Protein AF-A0AAE4LJ80-F1 (afdb_monomer)

Sequence (149 aa):
MNCANHPAEAAVAQCTECGKGLCVQCVQNQPKPVCAACHEKLRSQTVGSIVFHLLVYVGLFILGYKLNFMEGNGFPDGRFASGYTLMAVVSGWQFLNSVVGWRLVQGDLTAWAIYYVLKLLISVIVGFFTAPFMILWNLIKLISFMMRR

Structure (mmCIF, N/CA/C/O backbone):
data_AF-A0AAE4LJ80-F1
#
_entry.id   AF-A0AAE4LJ80-F1
#
loop_
_atom_site.group_PDB
_atom_site.id
_atom_site.type_symbol
_atom_site.label_atom_id
_atom_site.label_alt_id
_atom_site.label_comp_id
_atom_site.label_asym_id
_atom_site.label_entity_id
_atom_site.label_seq_id
_atom_site.pdbx_PDB_ins_code
_atom_site.Cartn_x
_atom_site.Cartn_y
_atom_site.Cartn_z
_atom_site.occupancy
_atom_site.B_iso_or_equiv
_atom_site.auth_seq_id
_atom_site.auth_comp_id
_atom_site.auth_asym_id
_atom_site.auth_atom_id
_atom_site.pdbx_PDB_model_num
ATOM 1 N N . MET A 1 1 ? -25.749 6.661 33.799 1.00 61.72 1 MET A N 1
ATOM 2 C CA . MET A 1 1 ? -25.406 6.077 32.483 1.00 61.72 1 MET A CA 1
ATOM 3 C C . MET A 1 1 ? -24.268 5.103 32.722 1.00 61.72 1 MET A C 1
ATOM 5 O O . MET A 1 1 ? -23.259 5.520 33.281 1.00 61.72 1 MET A O 1
ATOM 9 N N . ASN A 1 2 ? -24.451 3.826 32.393 1.00 78.56 2 ASN A N 1
ATOM 10 C CA . ASN A 1 2 ? -23.493 2.777 32.759 1.00 78.56 2 ASN A CA 1
ATOM 11 C C . ASN A 1 2 ? -22.552 2.479 31.589 1.00 78.56 2 ASN A C 1
ATOM 13 O O . ASN A 1 2 ? -22.845 2.827 30.441 1.00 78.56 2 ASN A O 1
ATOM 17 N N . CYS A 1 3 ? -21.408 1.869 31.884 1.00 77.81 3 CYS A N 1
ATOM 18 C CA . CYS A 1 3 ? -20.441 1.484 30.867 1.00 77.81 3 CYS A CA 1
ATOM 19 C C . CYS A 1 3 ? -21.029 0.425 29.920 1.00 77.81 3 CYS A C 1
ATOM 21 O O . CYS A 1 3 ? -21.652 -0.544 30.349 1.00 77.81 3 CYS A O 1
ATOM 23 N N . ALA A 1 4 ? -20.796 0.588 28.615 1.00 73.19 4 ALA A N 1
ATOM 24 C CA . ALA A 1 4 ? -21.272 -0.337 27.587 1.00 73.19 4 ALA A CA 1
ATOM 25 C C . ALA A 1 4 ? -20.631 -1.734 27.665 1.00 73.19 4 ALA A C 1
ATOM 27 O O . ALA A 1 4 ? -21.228 -2.692 27.185 1.00 73.19 4 ALA A O 1
ATOM 28 N N . ASN A 1 5 ? -19.433 -1.844 28.250 1.00 70.38 5 ASN A N 1
ATOM 29 C CA . ASN A 1 5 ? -18.744 -3.119 28.486 1.00 70.38 5 ASN A CA 1
ATOM 30 C C . ASN A 1 5 ? -19.001 -3.681 29.891 1.00 70.38 5 ASN A C 1
ATOM 32 O O . ASN A 1 5 ? -18.975 -4.895 30.080 1.00 70.38 5 ASN A O 1
ATOM 36 N N . HIS A 1 6 ? -19.236 -2.808 30.872 1.00 78.81 6 HIS A N 1
ATOM 37 C CA . HIS A 1 6 ? -19.419 -3.175 32.274 1.00 78.81 6 HIS A CA 1
ATOM 38 C C . HIS A 1 6 ? -20.690 -2.509 32.807 1.00 78.81 6 HIS A C 1
ATOM 40 O O . HIS A 1 6 ? -20.635 -1.385 33.307 1.00 78.81 6 HIS A O 1
ATOM 46 N N . PRO A 1 7 ? -21.853 -3.178 32.720 1.00 74.00 7 PRO A N 1
ATOM 47 C CA . PRO A 1 7 ? -23.131 -2.575 33.099 1.00 74.00 7 PRO A CA 1
ATOM 48 C C . PRO A 1 7 ? -23.225 -2.235 34.595 1.00 74.00 7 PRO A C 1
ATOM 50 O O . PRO A 1 7 ? -24.103 -1.463 34.976 1.00 74.00 7 PRO A O 1
ATOM 53 N N . ALA A 1 8 ? -22.326 -2.781 35.422 1.00 75.38 8 ALA A N 1
ATOM 54 C CA . ALA A 1 8 ? -22.216 -2.507 36.852 1.00 75.38 8 ALA A CA 1
ATOM 55 C C . ALA A 1 8 ? -21.383 -1.253 37.192 1.00 7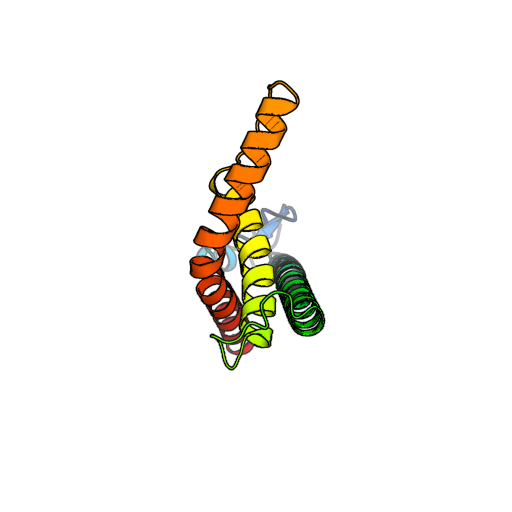5.38 8 ALA A C 1
ATOM 57 O O . ALA A 1 8 ? -21.459 -0.770 38.317 1.00 75.38 8 ALA A O 1
ATOM 58 N N . GLU A 1 9 ? -20.610 -0.704 36.247 1.00 76.75 9 GLU A N 1
ATOM 59 C CA . GLU A 1 9 ? -19.747 0.459 36.489 1.00 76.75 9 GLU A CA 1
ATOM 60 C C . GLU A 1 9 ? -20.309 1.741 35.856 1.00 76.75 9 GLU A C 1
ATOM 62 O O . GLU A 1 9 ? -20.861 1.737 34.748 1.00 76.75 9 GLU A O 1
ATOM 67 N N . ALA A 1 10 ? -20.131 2.868 36.550 1.00 76.94 10 ALA A N 1
ATOM 68 C CA . ALA A 1 10 ? -20.525 4.182 36.054 1.00 76.94 10 ALA A CA 1
ATOM 69 C C . ALA A 1 10 ? -19.624 4.636 34.890 1.00 76.94 10 ALA A C 1
ATOM 71 O O . ALA A 1 10 ? -18.409 4.423 34.890 1.00 76.94 10 ALA A O 1
ATOM 72 N N . ALA A 1 11 ? -20.222 5.272 33.881 1.00 76.25 11 ALA A N 1
ATOM 73 C CA . ALA A 1 11 ? -19.481 5.818 32.750 1.00 76.25 11 ALA A CA 1
ATOM 74 C C . ALA A 1 11 ? -18.756 7.123 33.128 1.00 76.25 11 ALA A C 1
ATOM 76 O O . ALA A 1 11 ? -19.356 8.015 33.722 1.00 76.25 11 ALA A O 1
ATOM 77 N N . VAL A 1 12 ? -17.487 7.238 32.731 1.00 77.75 12 VAL A N 1
ATOM 78 C CA . VAL A 1 12 ? -16.620 8.411 32.960 1.00 77.75 12 VAL A CA 1
ATOM 79 C C . VAL A 1 12 ? -16.198 9.075 31.645 1.00 77.75 12 VAL A C 1
ATOM 81 O O . VAL A 1 12 ? -15.954 10.275 31.613 1.00 77.75 12 VAL A O 1
ATOM 84 N N . ALA A 1 13 ? -16.178 8.327 30.539 1.00 73.69 13 ALA A N 1
ATOM 85 C CA . ALA A 1 13 ? -15.945 8.862 29.198 1.00 73.69 13 ALA A CA 1
ATOM 86 C C . ALA A 1 13 ? -16.979 8.323 28.202 1.00 73.69 13 ALA A C 1
ATOM 88 O O . ALA A 1 13 ? -17.734 7.405 28.515 1.00 73.69 13 ALA A O 1
ATOM 89 N N . GLN A 1 14 ? -17.009 8.874 26.990 1.00 77.62 14 GLN A N 1
ATOM 90 C CA . GLN A 1 14 ? -17.845 8.385 25.893 1.00 77.62 14 GLN A CA 1
ATOM 91 C C . GLN A 1 14 ? -16.981 7.810 24.770 1.00 77.62 14 GLN A C 1
ATOM 93 O O . GLN A 1 14 ? -15.856 8.250 24.534 1.00 77.62 14 GLN A O 1
ATOM 98 N N . CYS A 1 15 ? -17.516 6.818 24.062 1.00 77.50 15 CYS A N 1
ATOM 99 C CA . CYS A 1 15 ? -16.881 6.257 22.885 1.00 77.50 15 CYS A CA 1
ATOM 100 C C . CYS A 1 15 ? -16.862 7.303 21.773 1.00 77.50 15 CYS A C 1
ATOM 102 O O . CYS A 1 15 ? -17.914 7.792 21.371 1.00 77.50 15 CYS A O 1
ATOM 104 N N . THR A 1 16 ? -15.684 7.558 21.215 1.00 74.69 16 THR A N 1
ATOM 105 C CA . THR A 1 16 ? -15.503 8.519 20.112 1.00 74.69 16 THR A CA 1
ATOM 106 C C . THR A 1 16 ? -16.237 8.149 18.816 1.00 74.69 16 THR A C 1
ATOM 108 O O . THR A 1 16 ? -16.471 9.021 17.991 1.00 74.69 16 THR A O 1
ATOM 111 N N . GLU A 1 17 ? -16.636 6.884 18.643 1.00 74.31 17 GLU A N 1
ATOM 112 C CA . GLU A 1 17 ? -17.301 6.394 17.424 1.00 74.31 17 GLU A CA 1
ATOM 113 C C . GLU A 1 17 ? -18.820 6.217 17.589 1.00 74.31 17 GLU A C 1
ATOM 115 O O . GLU A 1 17 ? -19.574 6.420 16.643 1.00 74.31 17 GLU A O 1
ATOM 120 N N . CYS A 1 18 ? -19.293 5.804 18.773 1.00 75.56 18 CYS A N 1
ATOM 121 C CA . CYS A 1 18 ? -20.709 5.472 18.998 1.00 75.56 18 CYS A CA 1
ATOM 122 C C . CYS A 1 18 ? -21.390 6.279 20.111 1.00 75.56 18 CYS A C 1
ATOM 124 O O . CYS A 1 18 ? -22.574 6.070 20.364 1.00 75.56 18 CYS A O 1
ATOM 126 N N . GLY A 1 19 ? -20.654 7.135 20.826 1.00 75.31 19 GLY A N 1
ATOM 127 C CA . GLY A 1 19 ? -21.179 7.961 21.918 1.00 75.31 19 GLY A CA 1
ATOM 128 C C . GLY A 1 19 ? -21.573 7.204 23.194 1.00 75.31 19 GLY A C 1
ATOM 129 O O . GLY A 1 19 ? -21.971 7.827 24.174 1.00 75.31 19 GLY A O 1
ATOM 130 N N . LYS A 1 20 ? -21.463 5.866 23.237 1.00 81.25 20 LYS A N 1
ATOM 131 C CA . LYS A 1 20 ? -21.800 5.080 24.439 1.00 81.25 20 LYS A CA 1
ATOM 132 C C . LYS A 1 20 ? -20.803 5.328 25.573 1.00 81.25 20 LYS A C 1
ATOM 134 O O . LYS A 1 20 ? -19.612 5.479 25.320 1.00 81.25 20 LYS A O 1
ATOM 139 N N . GLY A 1 21 ? -21.279 5.310 26.818 1.00 77.62 21 GLY A N 1
ATOM 140 C CA . GLY A 1 21 ? -20.445 5.497 28.007 1.00 77.62 21 GLY A CA 1
ATOM 141 C C . GLY A 1 21 ? -19.431 4.365 28.230 1.00 77.62 21 GLY A C 1
ATOM 142 O O . GLY A 1 21 ? -19.750 3.194 28.027 1.00 77.62 21 GLY A O 1
ATOM 143 N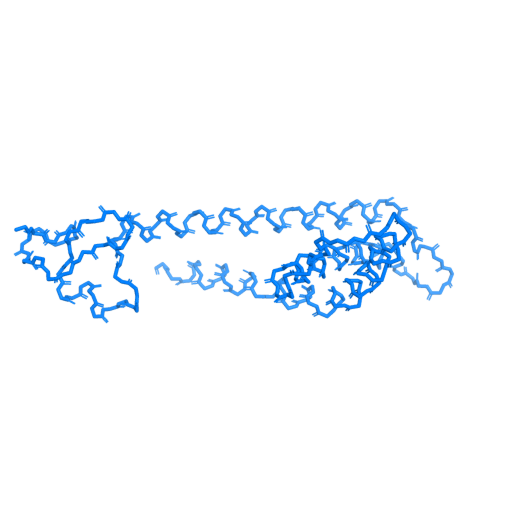 N . LEU A 1 22 ? -18.221 4.710 28.673 1.00 79.12 22 LEU A N 1
ATOM 144 C CA . LEU A 1 22 ? -17.147 3.807 29.095 1.00 79.12 22 LEU A CA 1
ATOM 145 C C . LEU A 1 22 ? -16.705 4.131 30.526 1.00 79.12 22 LEU A C 1
ATOM 147 O O . LEU A 1 22 ? -16.638 5.299 30.910 1.00 79.12 22 LEU A O 1
ATOM 151 N N . CYS A 1 23 ? -16.382 3.101 31.304 1.00 80.75 23 CYS A N 1
ATOM 152 C CA . CYS A 1 23 ? -15.811 3.230 32.644 1.00 80.75 23 CYS A CA 1
ATOM 153 C C . CYS A 1 23 ? -14.310 3.567 32.597 1.00 80.75 23 CYS A C 1
ATOM 155 O O . CYS A 1 23 ? -13.659 3.434 31.557 1.00 80.75 23 CYS A O 1
ATOM 157 N N . VAL A 1 24 ? -13.745 3.954 33.745 1.00 76.38 24 VAL A N 1
ATOM 158 C CA . VAL A 1 24 ? -12.323 4.328 33.893 1.00 76.38 24 VAL A CA 1
ATOM 159 C C . VAL A 1 24 ? -11.381 3.209 33.446 1.00 76.38 24 VAL A C 1
ATOM 161 O O . VAL A 1 24 ? -10.401 3.480 32.754 1.00 76.38 24 VAL A O 1
ATOM 164 N N . GLN A 1 25 ? -11.707 1.950 33.759 1.00 72.38 25 GLN A N 1
ATOM 165 C CA . GLN A 1 25 ? -10.886 0.793 33.386 1.00 72.38 25 GLN A CA 1
ATOM 166 C C . GLN A 1 25 ? -10.778 0.624 31.862 1.00 72.38 25 GLN A C 1
ATOM 168 O O . GLN A 1 25 ? -9.712 0.317 31.331 1.00 72.38 25 GLN A O 1
ATOM 173 N N . CYS A 1 26 ? -11.869 0.885 31.135 1.00 71.81 26 CYS A N 1
ATOM 174 C CA . CYS A 1 26 ? -11.875 0.803 29.675 1.00 71.81 26 CYS A CA 1
ATOM 175 C C . CYS A 1 26 ? -11.132 1.972 29.003 1.00 71.81 26 CYS A C 1
ATOM 177 O O . CYS A 1 26 ? -10.675 1.829 27.872 1.00 71.81 26 CYS A O 1
ATOM 179 N N . VAL A 1 27 ? -11.012 3.119 29.679 1.00 73.50 27 VAL A N 1
ATOM 180 C CA . VAL A 1 27 ? -10.305 4.307 29.170 1.00 73.50 27 VAL A CA 1
ATOM 181 C C . VAL A 1 27 ? -8.804 4.213 29.431 1.00 73.50 27 VAL A C 1
ATOM 183 O O . VAL A 1 27 ? -8.017 4.567 28.563 1.00 73.50 27 VAL A O 1
ATOM 186 N N . GLN A 1 28 ? -8.389 3.706 30.594 1.00 70.88 28 GLN A N 1
ATOM 187 C CA . GLN A 1 28 ? -6.967 3.605 30.940 1.00 70.88 28 GLN A CA 1
ATOM 188 C C . GLN A 1 28 ? -6.218 2.551 30.119 1.00 70.88 28 GLN A C 1
ATOM 190 O O . GLN A 1 28 ? -5.037 2.725 29.828 1.00 70.88 28 GLN A O 1
ATOM 195 N N . ASN A 1 29 ? -6.899 1.482 29.701 1.00 68.94 29 ASN A N 1
ATOM 196 C CA . ASN A 1 29 ? -6.267 0.401 28.946 1.00 68.94 29 ASN A CA 1
ATOM 197 C C . ASN A 1 29 ? -6.061 0.702 27.453 1.00 68.94 29 ASN A C 1
ATOM 199 O O . ASN A 1 29 ? -5.402 -0.093 26.778 1.00 68.94 29 ASN A O 1
ATOM 203 N N . GLN A 1 30 ? -6.608 1.797 26.905 1.00 62.28 30 GLN A N 1
ATOM 204 C CA . GLN A 1 30 ? -6.471 2.116 25.481 1.00 62.28 30 GLN A CA 1
ATOM 205 C C . GLN A 1 30 ? -6.166 3.600 25.223 1.00 62.28 30 GLN A C 1
ATOM 207 O O . GLN A 1 30 ? -6.856 4.466 25.750 1.00 62.28 30 GLN A O 1
ATOM 212 N N . PRO A 1 31 ? -5.212 3.924 24.325 1.00 60.06 31 PRO A N 1
ATOM 213 C CA . PRO A 1 31 ? -4.883 5.311 23.979 1.00 60.06 31 PRO A CA 1
ATOM 214 C C . PRO A 1 31 ? -6.025 6.050 23.257 1.00 60.06 31 PRO A C 1
ATOM 216 O O . PRO A 1 31 ? -6.034 7.277 23.226 1.00 60.06 31 PRO A O 1
ATOM 219 N N . LYS A 1 32 ? -7.002 5.325 22.686 1.00 64.75 32 LYS A N 1
ATOM 220 C CA . LYS A 1 32 ? -8.245 5.882 22.130 1.00 64.75 32 LYS A CA 1
ATOM 221 C C . LYS A 1 32 ? -9.440 5.186 22.802 1.00 64.75 32 LYS A C 1
ATOM 223 O O . LYS A 1 32 ? -9.575 3.975 22.634 1.00 64.75 32 LYS A O 1
ATOM 228 N N . PRO A 1 33 ? -10.319 5.899 23.533 1.00 67.06 33 PRO A N 1
ATOM 229 C CA . PRO A 1 33 ? -11.443 5.280 24.232 1.00 67.06 33 PRO A CA 1
ATOM 230 C C . PRO A 1 33 ? -12.519 4.839 23.228 1.00 67.06 33 PRO A C 1
ATOM 232 O O . PRO A 1 33 ? -13.311 5.642 22.717 1.00 67.06 33 PRO A O 1
ATOM 235 N N . VAL A 1 34 ? -12.534 3.541 22.917 1.00 71.31 34 VAL A N 1
ATOM 236 C CA . VAL A 1 34 ? -13.507 2.900 22.024 1.00 71.31 34 VAL A CA 1
ATOM 237 C C . VAL A 1 34 ? -14.144 1.682 22.686 1.00 71.31 34 VAL A C 1
ATOM 239 O O . VAL A 1 34 ? -13.510 0.964 23.452 1.00 71.31 34 VAL A O 1
ATOM 242 N N . CYS A 1 35 ? -15.427 1.452 22.401 1.00 71.62 35 CYS A N 1
ATOM 243 C CA . CYS A 1 35 ? -16.159 0.300 22.924 1.00 71.62 35 CYS A CA 1
ATOM 244 C C . CYS A 1 35 ? -15.637 -1.014 22.310 1.00 71.62 35 CYS A C 1
ATOM 246 O O . CYS A 1 35 ? -15.179 -0.987 21.170 1.00 71.62 35 CYS A O 1
ATOM 248 N N . ALA A 1 36 ? -15.739 -2.170 22.984 1.00 70.25 36 ALA A N 1
ATOM 249 C CA . ALA A 1 36 ? -15.235 -3.437 22.421 1.00 70.25 36 ALA A CA 1
ATOM 250 C C . ALA A 1 36 ? -15.877 -3.781 21.062 1.00 70.25 36 ALA A C 1
ATOM 252 O O . ALA A 1 36 ? -15.172 -4.125 20.116 1.00 70.25 36 ALA A O 1
ATOM 253 N N . ALA A 1 37 ? -17.188 -3.560 20.920 1.00 68.56 37 ALA A N 1
ATOM 254 C CA . ALA A 1 37 ? -17.898 -3.739 19.650 1.00 68.56 37 ALA A CA 1
ATOM 255 C C . ALA A 1 37 ? -17.419 -2.767 18.548 1.00 68.56 37 ALA A C 1
ATOM 257 O O . ALA A 1 37 ? -17.342 -3.117 17.373 1.00 68.56 37 ALA A O 1
ATOM 258 N N . CYS A 1 38 ? -17.067 -1.537 18.926 1.00 70.50 38 CYS A N 1
ATOM 259 C CA . CYS A 1 38 ? -16.551 -0.504 18.028 1.00 70.50 38 CYS A CA 1
ATOM 260 C C . CYS A 1 38 ? -15.126 -0.841 17.594 1.00 70.50 38 CYS A C 1
ATOM 262 O O . CYS A 1 38 ? -14.773 -0.690 16.429 1.00 70.50 38 CYS A O 1
ATOM 264 N N . HIS A 1 39 ? -14.326 -1.334 18.538 1.00 71.31 39 HIS A N 1
ATOM 265 C CA . HIS A 1 39 ? -12.975 -1.799 18.309 1.00 71.31 39 HIS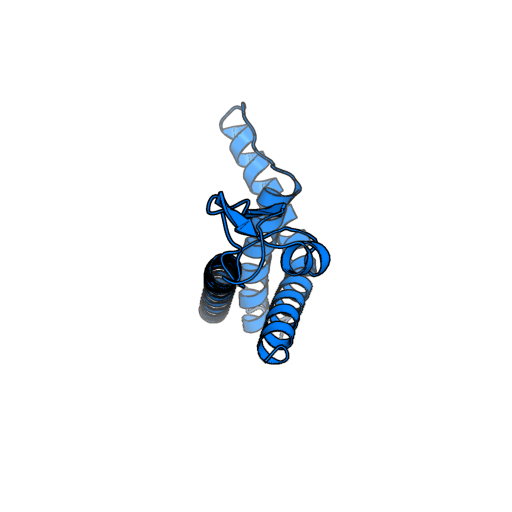 A CA 1
ATOM 266 C C . HIS A 1 39 ? -12.982 -2.978 17.332 1.00 71.31 39 HIS A C 1
ATOM 268 O O . HIS A 1 39 ? -12.250 -2.941 16.355 1.00 71.31 39 HIS A O 1
ATOM 274 N N . GLU A 1 40 ? -13.857 -3.971 17.508 1.00 67.44 40 GLU A N 1
ATOM 275 C CA . GLU A 1 40 ? -13.992 -5.104 16.582 1.00 67.44 40 GLU A CA 1
ATOM 276 C C . GLU A 1 40 ? -14.485 -4.687 15.184 1.00 67.44 40 GLU A C 1
ATOM 278 O O . GLU A 1 40 ? -13.974 -5.164 14.166 1.00 67.44 40 GLU A O 1
ATOM 283 N N . LYS A 1 41 ? -15.407 -3.722 15.106 1.00 68.25 41 LYS A N 1
ATOM 284 C CA . LYS A 1 41 ? -15.878 -3.162 13.832 1.00 68.25 41 LYS A CA 1
ATOM 285 C C . LYS A 1 41 ? -14.782 -2.394 13.086 1.00 68.25 41 LYS A C 1
ATOM 287 O O . LYS A 1 41 ? -14.545 -2.655 11.911 1.00 68.25 41 LYS A O 1
ATOM 292 N N . LEU A 1 42 ? -14.063 -1.501 13.766 1.00 65.56 42 LEU A N 1
ATOM 293 C CA . LEU A 1 42 ? -12.909 -0.798 13.193 1.00 65.56 42 LEU A CA 1
ATOM 294 C C . LEU A 1 42 ? -11.828 -1.791 12.755 1.00 65.56 42 LEU A C 1
ATOM 296 O O . LEU A 1 42 ? -11.233 -1.659 11.685 1.00 65.56 42 LEU A O 1
ATOM 300 N N . ARG A 1 43 ? -11.597 -2.814 13.577 1.00 63.47 43 ARG A N 1
ATOM 301 C CA . ARG A 1 43 ? -10.606 -3.862 13.364 1.00 63.47 43 ARG A CA 1
ATOM 302 C C . ARG A 1 43 ? -10.941 -4.698 12.118 1.00 63.47 43 ARG A C 1
ATOM 304 O O . ARG A 1 43 ? -10.069 -4.875 11.272 1.00 63.47 43 ARG A O 1
ATOM 311 N N . SER A 1 44 ? -12.189 -5.134 11.948 1.00 59.88 44 SER A N 1
ATOM 312 C CA . SER A 1 44 ? -12.646 -5.882 10.763 1.00 59.88 44 SER A CA 1
ATOM 313 C C . SER A 1 44 ? -12.644 -5.040 9.484 1.00 59.88 44 SER A C 1
ATOM 315 O O . SER A 1 44 ? -12.163 -5.507 8.454 1.00 59.88 44 SER A O 1
ATOM 317 N N . GLN A 1 45 ? -13.079 -3.778 9.547 1.00 65.00 45 GLN A N 1
ATOM 318 C CA . GLN A 1 45 ? -13.017 -2.859 8.403 1.00 65.00 45 GLN A CA 1
ATOM 319 C C . GLN A 1 45 ? -11.573 -2.570 7.970 1.00 65.00 45 GLN A C 1
ATOM 321 O O . GLN A 1 45 ? -11.260 -2.596 6.779 1.00 65.00 45 GLN A O 1
ATOM 326 N N . THR A 1 46 ? -10.671 -2.359 8.932 1.00 62.25 46 THR A N 1
ATOM 327 C CA . THR A 1 46 ? -9.245 -2.144 8.651 1.00 62.25 46 THR A CA 1
ATOM 328 C C . THR A 1 46 ? -8.617 -3.383 8.015 1.00 62.25 46 THR A C 1
ATOM 330 O O . THR A 1 46 ? -7.903 -3.266 7.023 1.00 62.25 46 THR A O 1
ATOM 333 N N . VAL A 1 47 ? -8.903 -4.577 8.546 1.00 64.06 47 VAL A N 1
ATOM 334 C CA . VAL A 1 47 ? -8.397 -5.838 7.983 1.00 64.06 47 VAL A CA 1
ATOM 335 C C . VAL A 1 47 ? -8.949 -6.081 6.584 1.00 64.06 47 VAL A C 1
ATOM 337 O O . VAL A 1 47 ? -8.172 -6.420 5.700 1.00 64.06 47 VAL A O 1
ATOM 340 N N . GLY A 1 48 ? -10.242 -5.850 6.350 1.00 63.56 48 GLY A N 1
ATOM 341 C CA . GLY A 1 48 ? -10.846 -6.005 5.025 1.00 63.56 48 GLY A CA 1
ATOM 342 C C . GLY A 1 48 ? -10.179 -5.118 3.973 1.00 63.56 48 GLY A C 1
ATOM 343 O O . GLY A 1 48 ? -9.832 -5.596 2.896 1.00 63.56 48 GLY A O 1
ATOM 344 N N . SER A 1 49 ? -9.911 -3.854 4.310 1.00 68.38 49 SER A N 1
ATOM 345 C CA . SER A 1 49 ? -9.206 -2.925 3.415 1.00 68.38 49 SER A CA 1
ATOM 346 C C . SER A 1 49 ? -7.759 -3.355 3.127 1.00 68.38 49 SER A C 1
ATOM 348 O O . SER A 1 49 ? -7.301 -3.275 1.985 1.00 68.38 49 SER A O 1
ATOM 350 N N . ILE A 1 50 ? -7.051 -3.870 4.141 1.00 66.19 50 ILE A N 1
ATOM 351 C CA . ILE A 1 50 ? -5.682 -4.391 3.996 1.00 66.19 50 ILE A CA 1
ATOM 352 C C . ILE A 1 50 ? -5.660 -5.651 3.122 1.00 66.19 50 ILE A C 1
ATOM 354 O O . ILE A 1 50 ? -4.834 -5.757 2.217 1.00 66.19 50 ILE A O 1
ATOM 358 N N . VAL A 1 51 ? -6.570 -6.597 3.365 1.00 69.06 51 VAL A N 1
ATOM 359 C CA . VAL A 1 51 ? -6.679 -7.843 2.590 1.00 69.06 51 VAL A CA 1
ATOM 360 C C . VAL A 1 51 ? -7.043 -7.541 1.140 1.00 69.06 51 VAL A C 1
ATOM 362 O O . VAL A 1 51 ? -6.441 -8.109 0.235 1.00 69.06 51 VAL A O 1
ATOM 365 N N . PHE A 1 52 ? -7.964 -6.606 0.903 1.00 70.44 52 PHE A N 1
ATOM 366 C CA . PHE A 1 52 ? -8.302 -6.165 -0.447 1.00 70.44 52 PHE A CA 1
ATOM 367 C C . PHE A 1 52 ? -7.088 -5.562 -1.167 1.00 70.44 52 PHE A C 1
ATOM 369 O O . PHE A 1 52 ? -6.804 -5.942 -2.300 1.00 70.44 52 PHE A O 1
ATOM 376 N N . HIS A 1 53 ? -6.316 -4.695 -0.501 1.00 66.75 53 HIS A N 1
ATOM 377 C CA . HIS A 1 53 ? -5.068 -4.163 -1.061 1.00 66.75 53 HIS A CA 1
ATOM 378 C C . HIS A 1 53 ? -4.059 -5.266 -1.400 1.00 66.75 53 HIS A C 1
ATOM 380 O O . HIS A 1 53 ? -3.481 -5.253 -2.484 1.00 66.75 53 HIS A O 1
ATOM 386 N N . LEU A 1 54 ? -3.865 -6.242 -0.508 1.00 68.69 54 LEU A N 1
ATOM 387 C CA . LEU A 1 54 ? -2.991 -7.391 -0.758 1.00 68.69 54 LEU A CA 1
ATOM 388 C C . LEU A 1 54 ? -3.459 -8.219 -1.961 1.00 68.69 54 LEU A C 1
ATOM 390 O O . LEU A 1 54 ? -2.639 -8.577 -2.800 1.00 68.69 54 LEU A O 1
ATOM 394 N N . LEU A 1 55 ? -4.762 -8.481 -2.084 1.00 74.31 55 LEU A N 1
ATOM 395 C CA . LEU A 1 55 ? -5.326 -9.204 -3.227 1.00 74.31 55 LEU A CA 1
ATOM 396 C C . LEU A 1 55 ? -5.123 -8.450 -4.544 1.00 74.31 55 LEU A C 1
ATOM 398 O O . LEU A 1 55 ? -4.755 -9.065 -5.542 1.00 74.31 55 LEU A O 1
ATOM 402 N N . VAL A 1 56 ? -5.304 -7.126 -4.545 1.00 76.50 56 VAL A N 1
ATOM 403 C CA . VAL A 1 56 ? -5.023 -6.280 -5.716 1.00 76.50 56 VAL A CA 1
ATOM 404 C C . VAL A 1 56 ? -3.550 -6.375 -6.105 1.00 76.50 56 VAL A C 1
ATOM 406 O O . VAL A 1 56 ? -3.242 -6.553 -7.282 1.00 76.50 56 VAL A O 1
ATOM 409 N N . TYR A 1 57 ? -2.635 -6.327 -5.135 1.00 71.31 57 TYR A N 1
ATOM 410 C CA . TYR A 1 57 ? -1.213 -6.482 -5.417 1.00 71.31 57 TYR A CA 1
ATOM 411 C C . TYR A 1 57 ? -0.855 -7.864 -5.976 1.00 71.31 57 TYR A C 1
ATOM 413 O O . TYR A 1 57 ? -0.082 -7.949 -6.927 1.00 71.31 57 TYR A O 1
ATOM 421 N N . VAL A 1 58 ? -1.436 -8.939 -5.435 1.00 72.94 58 VAL A N 1
ATOM 422 C CA . VAL A 1 58 ? -1.249 -10.301 -5.963 1.00 72.94 58 VAL A CA 1
ATOM 423 C C . VAL A 1 58 ? -1.800 -10.408 -7.388 1.00 72.94 58 VAL A C 1
ATOM 425 O O . VAL A 1 58 ? -1.138 -10.966 -8.259 1.00 72.94 58 VAL A O 1
ATOM 428 N N . GLY A 1 59 ? -2.971 -9.826 -7.661 1.00 75.50 59 GLY A N 1
ATOM 429 C CA . GLY A 1 59 ? -3.549 -9.777 -9.005 1.00 75.50 59 GLY A CA 1
ATOM 430 C C . GLY A 1 59 ? -2.660 -9.030 -10.002 1.00 75.50 59 GLY A C 1
ATOM 431 O O . GLY A 1 59 ? -2.425 -9.523 -11.103 1.00 75.50 59 GLY A O 1
ATOM 432 N N . LEU A 1 60 ? -2.105 -7.882 -9.604 1.00 73.50 60 LEU A N 1
ATOM 433 C CA . LEU A 1 60 ? -1.154 -7.109 -10.412 1.00 73.50 60 LEU A CA 1
ATOM 434 C C . LEU A 1 60 ? 0.149 -7.867 -10.660 1.00 73.50 60 LEU A C 1
ATOM 436 O O . LEU A 1 60 ? 0.680 -7.819 -11.767 1.00 73.50 60 LEU A O 1
ATOM 440 N N . PHE A 1 61 ? 0.639 -8.597 -9.660 1.00 71.31 61 PHE A N 1
ATOM 441 C CA . PHE A 1 61 ? 1.816 -9.443 -9.803 1.00 71.31 61 PHE A CA 1
ATOM 442 C C . PHE A 1 61 ? 1.575 -10.566 -10.821 1.00 71.31 61 PHE A C 1
ATOM 444 O O . PHE A 1 61 ? 2.391 -10.756 -11.719 1.00 71.31 61 PHE A O 1
ATOM 451 N N . ILE A 1 62 ? 0.430 -11.259 -10.743 1.00 73.44 62 ILE A N 1
ATOM 452 C CA . ILE A 1 62 ? 0.040 -12.303 -11.707 1.00 73.44 62 ILE A CA 1
ATOM 453 C C . ILE A 1 62 ? -0.123 -11.714 -13.113 1.00 73.44 62 ILE A C 1
ATOM 455 O O . ILE A 1 62 ? 0.303 -12.326 -14.093 1.00 73.44 62 ILE A O 1
ATOM 459 N N . LEU A 1 63 ? -0.716 -10.522 -13.220 1.00 76.81 63 LEU A N 1
ATOM 460 C CA . LEU A 1 63 ? -0.887 -9.830 -14.492 1.00 76.81 63 LEU A CA 1
ATOM 461 C C . LEU A 1 63 ? 0.467 -9.444 -15.103 1.00 76.81 63 LEU A C 1
ATOM 463 O O . LEU A 1 63 ? 0.697 -9.725 -16.274 1.00 76.81 63 LEU A O 1
ATOM 467 N N . GLY A 1 64 ? 1.386 -8.880 -14.315 1.00 67.88 64 GLY A N 1
ATOM 468 C CA . GLY A 1 64 ? 2.745 -8.568 -14.768 1.00 67.88 64 GLY A CA 1
ATOM 469 C C . GLY A 1 64 ? 3.509 -9.814 -15.192 1.00 67.88 64 GLY A C 1
ATOM 470 O O . GLY A 1 64 ? 4.039 -9.852 -16.297 1.00 67.88 64 GLY A O 1
ATOM 471 N N . TYR A 1 65 ? 3.435 -10.871 -14.381 1.00 65.88 65 TYR A N 1
ATOM 472 C CA . TYR A 1 65 ? 4.017 -12.178 -14.681 1.00 65.88 65 TYR A CA 1
ATOM 473 C C . TYR A 1 65 ? 3.477 -12.789 -15.987 1.00 65.88 65 TYR A C 1
ATOM 475 O O . TYR A 1 65 ? 4.206 -13.462 -16.706 1.00 65.88 65 TYR A O 1
ATOM 483 N N . LYS A 1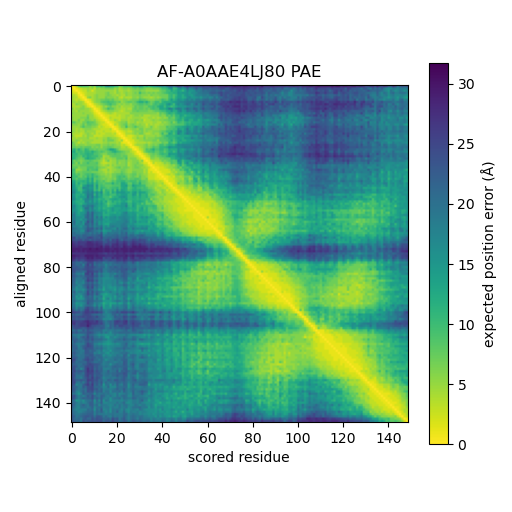 66 ? 2.198 -12.566 -16.316 1.00 70.50 66 LYS A N 1
ATOM 484 C CA . LYS A 1 66 ? 1.582 -13.005 -17.581 1.00 70.50 66 LYS A CA 1
ATOM 485 C C . LYS A 1 66 ? 2.000 -12.151 -18.776 1.00 70.50 66 LYS A C 1
ATOM 487 O O . LYS A 1 66 ? 2.083 -12.679 -19.880 1.00 70.50 66 LYS A O 1
ATOM 492 N N . LEU A 1 67 ? 2.196 -10.851 -18.569 1.00 70.88 67 LEU A N 1
ATOM 493 C CA . LEU A 1 67 ? 2.493 -9.896 -19.634 1.00 70.88 67 LEU A CA 1
ATOM 494 C C . LEU A 1 67 ? 3.953 -9.954 -20.108 1.00 70.88 67 LEU A C 1
ATOM 496 O O . LEU A 1 67 ? 4.216 -9.556 -21.237 1.00 70.88 67 LEU A O 1
ATOM 500 N N . ASN A 1 68 ? 4.890 -10.445 -19.285 1.00 66.31 68 ASN A N 1
ATOM 501 C CA . ASN A 1 68 ? 6.293 -10.686 -19.661 1.00 66.31 68 ASN A CA 1
ATOM 502 C C . ASN A 1 68 ? 7.017 -9.510 -20.346 1.00 66.31 68 ASN A C 1
ATOM 504 O O . ASN A 1 68 ? 7.957 -9.700 -21.112 1.00 66.31 68 ASN A O 1
ATOM 508 N N . PHE A 1 69 ? 6.648 -8.269 -20.018 1.00 63.16 69 PHE A N 1
ATOM 509 C CA . PHE A 1 69 ? 7.229 -7.066 -20.633 1.00 63.16 69 PHE A CA 1
ATOM 510 C C . PHE A 1 69 ? 8.746 -6.902 -20.427 1.00 63.16 69 PHE A C 1
ATOM 512 O O . PHE A 1 69 ? 9.370 -6.112 -21.129 1.00 63.16 69 PHE A O 1
ATOM 519 N N . MET A 1 70 ? 9.333 -7.615 -19.461 1.00 57.66 70 MET A N 1
ATOM 520 C CA . MET A 1 70 ? 10.748 -7.522 -19.079 1.00 57.66 70 MET A CA 1
ATOM 521 C C . MET A 1 70 ? 11.540 -8.810 -19.368 1.00 57.66 70 MET A C 1
ATOM 523 O O . MET A 1 70 ? 12.636 -8.997 -18.841 1.00 57.66 70 MET A O 1
ATOM 527 N N . GLU A 1 71 ? 10.997 -9.709 -20.195 1.00 55.38 71 GLU A N 1
ATOM 528 C CA . GLU A 1 71 ? 11.704 -10.897 -20.681 1.00 55.38 71 GLU A CA 1
ATOM 529 C C . GLU A 1 71 ? 12.731 -10.460 -21.744 1.00 55.38 71 GLU A C 1
ATOM 531 O O . GLU A 1 71 ? 12.415 -10.253 -22.912 1.00 55.38 71 GLU A O 1
ATOM 536 N N . GLY A 1 72 ? 13.969 -10.231 -21.307 1.00 54.25 72 GLY A N 1
ATOM 537 C CA . GLY A 1 72 ? 15.098 -9.857 -22.155 1.00 54.25 72 GLY A CA 1
ATOM 538 C C . GLY A 1 72 ? 16.357 -10.608 -21.735 1.00 54.25 72 GLY A C 1
ATOM 539 O O . GLY A 1 72 ? 16.511 -10.953 -20.564 1.00 54.25 72 GLY A O 1
ATOM 540 N N . ASN A 1 73 ? 17.264 -10.829 -22.691 1.00 54.59 73 ASN A N 1
ATOM 541 C CA . ASN A 1 73 ? 18.438 -11.722 -22.637 1.00 54.59 73 ASN A CA 1
ATOM 542 C C . ASN A 1 73 ? 19.452 -11.490 -21.483 1.00 54.59 73 ASN A C 1
ATOM 544 O O . ASN A 1 73 ? 20.495 -12.134 -21.464 1.00 54.59 73 ASN A O 1
ATOM 548 N N . GLY A 1 74 ? 19.186 -10.575 -20.544 1.00 55.53 74 GLY A N 1
ATOM 549 C CA . GLY A 1 74 ? 20.033 -10.263 -19.388 1.00 55.53 74 GLY A CA 1
ATOM 550 C C . GLY A 1 74 ? 19.463 -10.658 -18.017 1.00 55.53 74 GLY A C 1
ATOM 551 O O . GLY A 1 74 ? 20.213 -10.624 -17.046 1.00 55.53 74 GLY A O 1
ATOM 552 N N . PHE A 1 75 ? 18.184 -11.047 -17.907 1.00 50.81 75 PHE A N 1
ATOM 553 C CA . PHE A 1 75 ? 17.573 -11.463 -16.635 1.00 50.81 75 PHE A CA 1
ATOM 554 C C . PHE A 1 75 ? 16.942 -12.858 -16.760 1.00 50.81 75 PHE A C 1
ATOM 556 O O . PHE A 1 75 ? 15.903 -12.983 -17.411 1.00 50.81 75 PHE A O 1
ATOM 563 N N . PRO A 1 76 ? 17.503 -13.903 -16.117 1.00 56.59 76 PRO A N 1
ATOM 564 C CA . PRO A 1 76 ? 16.931 -15.255 -16.154 1.00 56.59 76 PRO A CA 1
ATOM 565 C C . PRO A 1 76 ? 15.515 -15.332 -15.545 1.00 56.59 76 PRO A C 1
ATOM 567 O O . PRO A 1 76 ? 14.766 -16.246 -15.870 1.00 56.59 76 PRO A O 1
ATOM 570 N N . ASP A 1 77 ? 15.114 -14.320 -14.762 1.00 62.72 77 ASP A N 1
ATOM 571 C CA . ASP A 1 77 ? 13.806 -14.194 -14.103 1.00 62.72 77 ASP A CA 1
ATOM 572 C C . ASP A 1 77 ? 13.013 -12.941 -14.548 1.00 62.72 77 ASP A C 1
ATOM 574 O O . ASP A 1 77 ? 12.326 -12.298 -13.748 1.00 62.72 77 ASP A O 1
ATOM 578 N N . GLY A 1 78 ? 13.077 -12.561 -15.832 1.00 60.59 78 GLY A N 1
ATOM 579 C CA . GLY A 1 78 ? 12.378 -11.374 -16.372 1.00 60.59 78 GLY A CA 1
ATOM 580 C C . GLY A 1 78 ? 10.862 -11.337 -16.099 1.00 60.59 78 GLY A C 1
ATOM 581 O O . GLY A 1 78 ? 10.264 -10.267 -15.949 1.00 60.59 78 GLY A O 1
ATOM 582 N N . ARG A 1 79 ? 10.245 -12.512 -15.918 1.00 65.69 79 ARG A N 1
ATOM 583 C CA . ARG A 1 79 ? 8.834 -12.663 -15.527 1.00 65.69 79 ARG A CA 1
ATOM 584 C C . ARG A 1 79 ? 8.561 -12.153 -14.110 1.00 65.69 79 ARG A C 1
ATOM 586 O O . ARG A 1 79 ? 7.612 -11.404 -13.886 1.00 65.69 79 ARG A O 1
ATOM 593 N N . PHE A 1 80 ? 9.423 -12.505 -13.156 1.00 64.12 80 PHE A N 1
ATOM 594 C CA . PHE A 1 80 ? 9.320 -12.050 -11.768 1.00 64.12 80 PHE A CA 1
ATOM 595 C C . PHE A 1 80 ? 9.592 -10.550 -11.650 1.00 64.12 80 PHE A C 1
ATOM 597 O O . PHE A 1 80 ? 8.873 -9.855 -10.930 1.00 64.12 80 PHE A O 1
ATOM 604 N N . ALA A 1 81 ? 10.568 -10.041 -12.409 1.00 67.69 81 ALA A N 1
ATOM 605 C CA . ALA A 1 81 ? 10.863 -8.613 -12.473 1.00 67.69 81 ALA A CA 1
ATOM 606 C C . ALA A 1 81 ? 9.645 -7.812 -12.960 1.00 67.69 81 ALA A C 1
ATOM 608 O O . ALA A 1 81 ? 9.242 -6.852 -12.309 1.00 67.69 81 ALA A O 1
ATOM 609 N N . SER A 1 82 ? 8.988 -8.263 -14.034 1.00 68.38 82 SER A N 1
ATOM 610 C CA . SER A 1 82 ? 7.803 -7.587 -14.579 1.00 68.38 82 SER A CA 1
ATOM 611 C C . SER A 1 82 ? 6.620 -7.531 -13.596 1.00 68.38 82 SER A C 1
ATOM 613 O O . SER A 1 82 ? 5.982 -6.485 -13.453 1.00 68.38 82 SER A O 1
ATOM 615 N N . GLY A 1 83 ? 6.367 -8.616 -12.853 1.00 70.75 83 GLY A N 1
ATOM 616 C CA . GLY A 1 83 ? 5.366 -8.645 -11.782 1.00 70.75 83 GLY A CA 1
ATOM 617 C C . GLY A 1 83 ? 5.704 -7.689 -10.635 1.00 70.75 83 GLY A C 1
ATOM 618 O O . GLY A 1 83 ? 4.839 -6.942 -10.172 1.00 70.75 83 GLY A O 1
ATOM 619 N N . TYR A 1 84 ? 6.968 -7.666 -10.206 1.00 70.25 84 TYR A N 1
ATOM 620 C CA . TYR A 1 84 ? 7.434 -6.800 -9.122 1.00 70.25 84 TYR A CA 1
ATOM 621 C C . TYR A 1 84 ? 7.383 -5.313 -9.495 1.00 70.25 84 TYR A C 1
ATOM 623 O O . TYR A 1 84 ? 6.964 -4.490 -8.683 1.00 70.25 84 TYR A O 1
ATOM 631 N N . THR A 1 85 ? 7.729 -4.952 -10.734 1.00 71.00 85 THR A N 1
ATOM 632 C CA . THR A 1 85 ? 7.676 -3.563 -11.212 1.00 71.00 85 THR A CA 1
ATOM 633 C C . THR A 1 85 ? 6.251 -3.011 -11.225 1.00 71.00 85 THR A C 1
ATOM 635 O O . THR A 1 85 ? 6.044 -1.878 -10.798 1.00 71.00 85 THR A O 1
ATOM 638 N N . LEU A 1 86 ? 5.248 -3.793 -11.645 1.00 72.88 86 LEU A N 1
ATOM 639 C CA . LEU A 1 86 ? 3.849 -3.345 -11.588 1.00 72.88 86 LEU A CA 1
ATOM 640 C C . LEU A 1 86 ? 3.367 -3.147 -10.149 1.00 72.88 86 LEU A C 1
ATOM 642 O O . LEU A 1 86 ? 2.693 -2.161 -9.846 1.00 72.88 86 LEU A O 1
ATOM 646 N N . MET A 1 87 ? 3.745 -4.061 -9.255 1.00 73.88 87 MET A N 1
ATOM 647 C CA . MET A 1 87 ? 3.431 -3.956 -7.832 1.00 73.88 87 MET A CA 1
ATOM 648 C C . MET A 1 87 ? 4.087 -2.706 -7.214 1.00 73.88 87 MET A C 1
ATOM 650 O O . MET A 1 87 ? 3.429 -1.977 -6.471 1.00 73.88 87 MET A O 1
ATOM 654 N N . ALA A 1 88 ? 5.337 -2.414 -7.592 1.00 74.81 88 ALA A N 1
ATOM 655 C CA . ALA A 1 88 ? 6.083 -1.223 -7.194 1.00 74.81 88 ALA A CA 1
ATOM 656 C C . ALA A 1 88 ? 5.440 0.078 -7.707 1.00 74.81 88 ALA A C 1
ATOM 658 O O . ALA A 1 88 ? 5.228 1.002 -6.931 1.00 74.81 88 ALA A O 1
ATOM 659 N N . VAL A 1 89 ? 5.060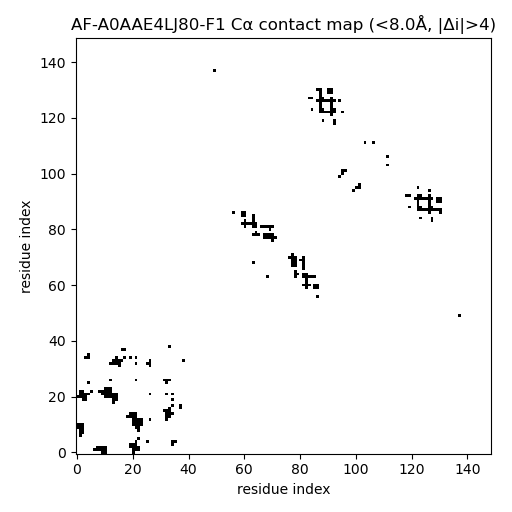 0.165 -8.985 1.00 78.50 89 VAL A N 1
ATOM 660 C CA . VAL A 1 89 ? 4.395 1.365 -9.535 1.00 78.50 89 VAL A CA 1
ATOM 661 C C . VAL A 1 89 ? 3.152 1.721 -8.722 1.00 78.50 89 VAL A C 1
ATOM 663 O O . VAL A 1 89 ? 2.967 2.871 -8.321 1.00 78.50 89 VAL A O 1
ATOM 666 N N . VAL A 1 90 ? 2.305 0.728 -8.440 1.00 76.19 90 VAL A N 1
ATOM 667 C CA . VAL A 1 90 ? 1.052 0.956 -7.714 1.00 76.19 90 VAL A CA 1
ATOM 668 C C . VAL A 1 90 ? 1.312 1.316 -6.251 1.00 76.19 90 VAL A C 1
ATOM 670 O O . VAL A 1 90 ? 0.689 2.256 -5.750 1.00 76.19 90 VAL A O 1
ATOM 673 N N . SER A 1 91 ? 2.256 0.649 -5.579 1.00 74.88 91 SER A N 1
ATOM 674 C CA . SER A 1 91 ? 2.596 0.964 -4.185 1.00 74.88 91 SER A CA 1
ATOM 675 C C . SER A 1 91 ? 3.209 2.355 -4.039 1.00 74.88 91 SER A C 1
ATOM 677 O O . SER A 1 91 ? 2.789 3.133 -3.179 1.00 74.88 91 SER A O 1
ATOM 679 N N . GLY A 1 92 ? 4.132 2.720 -4.928 1.00 75.56 92 GLY A N 1
ATOM 680 C CA . GLY A 1 92 ? 4.731 4.045 -4.955 1.00 75.56 92 GLY A CA 1
ATOM 681 C C . GLY A 1 92 ? 3.712 5.128 -5.286 1.00 75.56 92 GLY A C 1
ATOM 682 O O . GLY A 1 92 ? 3.751 6.204 -4.693 1.00 75.56 92 GLY A O 1
ATOM 683 N N . TRP A 1 93 ? 2.744 4.850 -6.163 1.00 74.50 93 TRP A N 1
ATOM 684 C CA . TRP A 1 93 ? 1.688 5.807 -6.483 1.00 74.50 93 TRP A CA 1
ATOM 685 C C . TRP A 1 93 ? 0.769 6.059 -5.288 1.00 74.50 93 TRP A C 1
ATOM 687 O O . TRP A 1 93 ? 0.485 7.213 -4.961 1.00 74.50 93 TRP A O 1
ATOM 697 N N . GLN A 1 94 ? 0.335 4.997 -4.603 1.00 71.06 94 GLN A N 1
ATOM 698 C CA . GLN A 1 94 ? -0.464 5.104 -3.382 1.00 71.06 94 GLN A CA 1
ATOM 699 C C . GLN A 1 94 ? 0.286 5.860 -2.282 1.00 71.06 94 GLN A C 1
ATOM 701 O O . GLN A 1 94 ? -0.285 6.752 -1.651 1.00 71.06 94 GLN A O 1
ATOM 706 N N . PHE A 1 95 ? 1.572 5.559 -2.096 1.00 72.12 95 PHE A N 1
ATOM 707 C CA . PHE A 1 95 ? 2.418 6.230 -1.116 1.00 72.12 95 PHE A CA 1
ATOM 708 C C . PHE A 1 95 ? 2.582 7.722 -1.425 1.00 72.12 95 PHE A C 1
ATOM 710 O O . PHE A 1 95 ? 2.347 8.559 -0.556 1.00 72.12 95 PHE A O 1
ATOM 717 N N . LEU A 1 96 ? 2.896 8.082 -2.674 1.00 73.81 96 LEU A N 1
ATOM 718 C CA . LEU A 1 96 ? 3.014 9.481 -3.093 1.00 73.81 96 LEU A CA 1
ATOM 719 C C . LEU A 1 96 ? 1.702 10.248 -2.904 1.00 73.81 96 LEU A C 1
ATOM 721 O O . LEU A 1 96 ? 1.714 11.406 -2.490 1.00 73.81 96 LEU A O 1
ATOM 725 N N . ASN A 1 97 ? 0.559 9.614 -3.171 1.00 73.69 97 ASN A N 1
ATOM 726 C CA . ASN A 1 97 ? -0.735 10.260 -2.976 1.00 73.69 97 ASN A CA 1
ATOM 727 C C . ASN A 1 97 ? -1.094 10.419 -1.490 1.00 73.69 97 ASN A C 1
ATOM 729 O O . ASN A 1 97 ? -1.693 11.425 -1.123 1.00 73.69 97 ASN A O 1
ATOM 733 N N . SER A 1 98 ? -0.731 9.447 -0.648 1.00 69.19 98 SER A N 1
ATOM 734 C CA . SER A 1 98 ? -1.062 9.448 0.781 1.00 69.19 98 SER A CA 1
ATOM 735 C C . SER A 1 98 ? -0.123 10.308 1.628 1.00 69.19 98 SER A C 1
ATOM 737 O O . SER A 1 98 ? -0.576 10.878 2.614 1.00 69.19 98 SER A O 1
ATOM 739 N N . VAL A 1 99 ? 1.170 10.366 1.293 1.00 68.00 99 VAL A N 1
ATOM 740 C CA . VAL A 1 99 ? 2.190 11.067 2.092 1.00 68.00 99 VAL A CA 1
ATOM 741 C C . VAL A 1 99 ? 2.407 12.485 1.591 1.00 68.00 99 VAL A C 1
ATOM 743 O O . VAL A 1 99 ? 2.438 13.420 2.383 1.00 68.00 99 VAL A O 1
ATOM 746 N N . VAL A 1 100 ? 2.543 12.657 0.275 1.00 64.44 100 VAL A N 1
ATOM 747 C CA . VAL A 1 100 ? 2.883 13.959 -0.318 1.00 64.44 100 VAL A CA 1
ATOM 748 C C . VAL A 1 100 ? 1.621 14.773 -0.628 1.00 64.44 100 VAL A C 1
ATOM 750 O O . VAL A 1 100 ? 1.702 15.982 -0.814 1.00 64.44 100 VAL A O 1
ATOM 753 N N . GLY A 1 101 ? 0.438 14.143 -0.687 1.00 63.72 101 GLY A N 1
ATOM 754 C CA . GLY A 1 101 ? -0.815 14.839 -1.011 1.00 63.72 101 GLY A CA 1
ATOM 755 C C . GLY A 1 101 ? -0.768 15.525 -2.381 1.00 63.72 101 GLY A C 1
ATOM 756 O O . GLY A 1 101 ? -1.429 16.538 -2.600 1.00 63.72 101 GLY A O 1
ATOM 757 N N . TRP A 1 102 ? 0.057 15.002 -3.294 1.00 60.53 102 TRP A N 1
ATOM 758 C CA . TRP A 1 102 ? 0.479 15.698 -4.504 1.00 60.53 102 TRP A CA 1
ATOM 759 C C . TRP A 1 102 ? -0.688 15.797 -5.498 1.00 60.53 102 TRP A C 1
ATOM 761 O O . TRP A 1 102 ? -0.980 14.858 -6.251 1.00 60.53 102 TRP A O 1
ATOM 771 N N . ARG A 1 103 ? -1.379 16.939 -5.451 1.00 61.75 103 ARG A N 1
ATOM 772 C CA . ARG A 1 103 ? -2.449 17.347 -6.361 1.00 61.75 103 ARG A CA 1
ATOM 773 C C . ARG A 1 103 ? -2.045 18.668 -6.997 1.00 61.75 103 ARG A C 1
ATOM 775 O O . ARG A 1 103 ? -1.979 19.684 -6.312 1.00 61.75 103 ARG A O 1
ATOM 782 N N . LEU A 1 104 ? -1.781 18.655 -8.300 1.00 61.50 104 LEU A N 1
ATOM 783 C CA . LEU A 1 104 ? -1.800 19.896 -9.064 1.00 61.50 104 LEU A CA 1
ATOM 784 C C . LEU A 1 104 ? -3.242 20.401 -9.084 1.00 61.50 104 LEU A C 1
ATOM 786 O O . LEU A 1 104 ? -4.145 19.685 -9.505 1.00 61.50 104 LEU A O 1
ATOM 790 N N . VAL A 1 105 ? -3.460 21.603 -8.560 1.00 64.56 105 VAL A N 1
ATOM 791 C CA . VAL A 1 105 ? -4.788 22.234 -8.516 1.00 64.56 105 VAL A CA 1
ATOM 792 C C . VAL A 1 105 ? -5.014 23.100 -9.763 1.00 64.56 105 VAL A C 1
ATOM 794 O O . VAL A 1 105 ? -6.155 23.284 -10.173 1.00 64.56 105 VAL A O 1
ATOM 797 N N . GLN A 1 106 ? -3.941 23.570 -10.412 1.00 57.56 106 GLN A N 1
ATOM 798 C CA . GLN A 1 106 ? -3.974 24.383 -11.633 1.00 57.56 106 GLN A CA 1
ATOM 799 C C . GLN A 1 106 ? -2.767 24.070 -12.535 1.00 57.56 106 GLN A C 1
ATOM 801 O O . GLN A 1 106 ? -1.660 23.866 -12.037 1.00 57.56 106 GLN A O 1
ATOM 806 N N . GLY A 1 107 ? -2.987 24.034 -13.853 1.00 69.75 107 GLY A N 1
ATOM 807 C CA . GLY A 1 107 ? -1.945 23.844 -14.869 1.00 69.75 107 GLY A CA 1
ATOM 808 C C . GLY A 1 107 ? -2.518 23.558 -16.262 1.00 69.75 107 GLY A C 1
ATOM 809 O O . GLY A 1 107 ? -3.631 23.043 -16.374 1.00 69.75 107 GLY A O 1
ATOM 810 N N . ASP A 1 108 ? -1.751 23.874 -17.309 1.00 81.94 108 ASP A N 1
ATOM 811 C CA . ASP A 1 108 ? -2.059 23.528 -18.707 1.00 81.94 108 ASP A CA 1
ATOM 812 C C . ASP A 1 108 ? -1.951 22.017 -18.966 1.00 81.94 108 ASP A C 1
ATOM 814 O O . ASP A 1 108 ? -1.225 21.312 -18.262 1.00 81.94 108 ASP A O 1
ATOM 818 N N . LEU A 1 109 ? -2.609 21.507 -20.018 1.00 81.50 109 LEU A N 1
ATOM 819 C CA . LEU A 1 109 ? -2.613 20.076 -20.381 1.00 81.50 109 LEU A CA 1
ATOM 820 C C . LEU A 1 109 ? -1.193 19.475 -20.446 1.00 81.50 109 LEU A C 1
ATOM 822 O O . LEU A 1 109 ? -0.955 18.372 -19.955 1.00 81.50 109 LEU A O 1
ATOM 826 N N . THR A 1 110 ? -0.233 20.224 -20.993 1.00 83.06 110 THR A N 1
ATOM 827 C CA . THR A 1 110 ? 1.178 19.819 -21.079 1.00 83.06 110 THR A CA 1
ATOM 828 C C . THR A 1 110 ? 1.839 19.733 -19.702 1.00 83.06 110 THR A C 1
ATOM 830 O O . THR A 1 110 ? 2.593 18.797 -19.437 1.00 83.06 110 THR A O 1
ATOM 833 N N . ALA A 1 111 ? 1.528 20.662 -18.793 1.00 80.88 111 ALA A N 1
ATOM 834 C CA . ALA A 1 111 ? 2.034 20.637 -17.423 1.00 80.88 111 ALA A CA 1
ATOM 835 C C . ALA A 1 111 ? 1.467 19.440 -16.644 1.00 80.88 111 ALA A C 1
ATOM 837 O O . ALA A 1 111 ? 2.211 18.770 -15.929 1.00 80.88 111 ALA A O 1
ATOM 838 N N . TRP A 1 112 ? 0.187 19.109 -16.847 1.00 81.88 112 TRP A N 1
ATOM 839 C CA . TRP A 1 112 ? -0.419 17.889 -16.306 1.00 81.88 112 TRP A CA 1
ATOM 840 C C . TRP A 1 112 ? 0.250 16.623 -16.847 1.00 81.88 112 TRP A C 1
ATOM 842 O O . TRP A 1 112 ? 0.555 15.720 -16.069 1.00 81.88 112 TRP A O 1
ATOM 852 N N . ALA A 1 113 ? 0.527 16.559 -18.153 1.00 81.81 113 ALA A N 1
ATOM 853 C CA . ALA A 1 113 ? 1.188 15.410 -18.769 1.00 81.81 113 ALA A CA 1
ATOM 854 C C . ALA A 1 113 ? 2.603 15.192 -18.206 1.00 81.81 113 ALA A C 1
ATOM 856 O O . ALA A 1 113 ? 2.920 14.093 -17.747 1.00 81.81 113 ALA A O 1
ATOM 857 N N . ILE A 1 114 ? 3.430 16.244 -18.165 1.00 84.81 114 ILE A N 1
ATOM 858 C CA . ILE A 1 114 ? 4.787 16.184 -17.599 1.00 84.81 114 ILE A CA 1
ATOM 859 C C . ILE A 1 114 ? 4.729 15.782 -16.125 1.00 84.81 114 ILE A C 1
ATOM 861 O O . ILE A 1 114 ? 5.472 14.902 -15.690 1.00 84.81 114 ILE A O 1
ATOM 865 N N . TYR A 1 115 ? 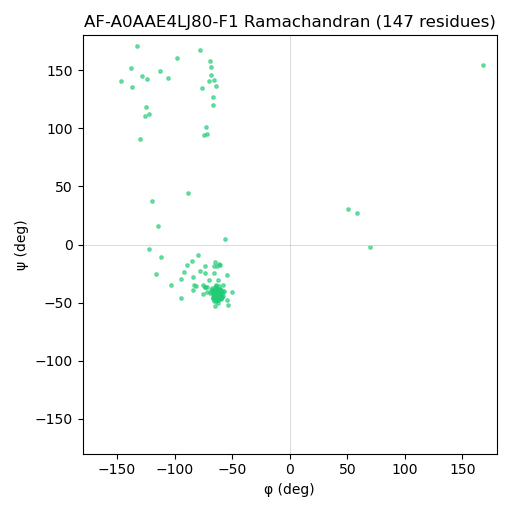3.813 16.378 -15.362 1.00 82.88 115 TYR A N 1
ATOM 866 C CA . TYR A 1 115 ? 3.634 16.062 -13.952 1.00 82.88 115 TYR A CA 1
ATOM 867 C C . TYR A 1 115 ? 3.277 14.594 -13.721 1.00 82.88 115 TYR A C 1
ATOM 869 O O . TYR A 1 115 ? 3.876 13.952 -12.860 1.00 82.88 115 TYR A O 1
ATOM 877 N N . TYR A 1 116 ? 2.338 14.039 -14.488 1.00 80.81 116 TYR A N 1
ATOM 878 C CA . TYR A 1 116 ? 1.952 12.640 -14.340 1.00 80.81 116 TYR A CA 1
ATOM 879 C C . TYR A 1 116 ? 3.076 11.679 -14.720 1.00 80.81 116 TYR A C 1
ATOM 881 O O . TYR A 1 116 ? 3.283 10.703 -14.003 1.00 80.81 116 TYR A O 1
ATOM 889 N N . VAL A 1 117 ? 3.834 11.966 -15.782 1.00 82.94 117 VAL A N 1
ATOM 890 C CA . VAL A 1 117 ? 4.996 11.153 -16.176 1.00 82.94 117 VAL A CA 1
ATOM 891 C C . VAL A 1 117 ? 6.064 11.174 -15.084 1.00 82.94 117 VAL A C 1
ATOM 893 O O . VAL A 1 117 ? 6.560 10.126 -14.676 1.00 82.94 117 VAL A O 1
ATOM 896 N N . LEU A 1 118 ? 6.380 12.353 -14.552 1.00 83.88 118 LEU A N 1
ATOM 897 C CA . LEU A 1 118 ? 7.393 12.511 -13.511 1.00 83.88 118 LEU A CA 1
ATOM 898 C C . LEU A 1 118 ? 6.941 11.854 -12.196 1.00 83.88 118 LEU A C 1
ATOM 900 O O . LEU A 1 118 ? 7.714 11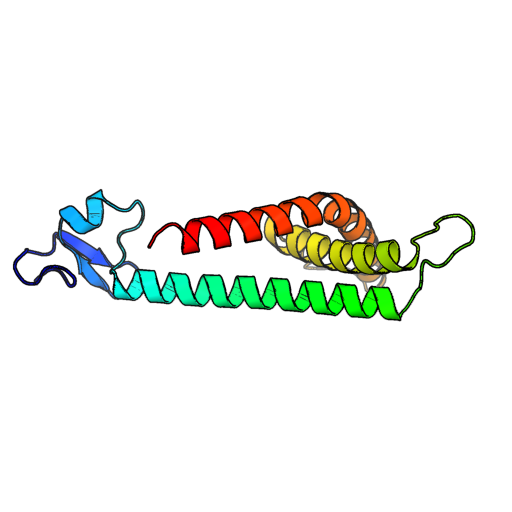.138 -11.559 1.00 83.88 118 LEU A O 1
ATOM 904 N N . LYS A 1 119 ? 5.655 11.989 -11.842 1.00 80.75 119 LYS A N 1
ATOM 905 C CA . LYS A 1 119 ? 5.030 11.279 -10.716 1.00 80.75 119 LYS A CA 1
ATOM 906 C C . LYS A 1 119 ? 5.092 9.760 -10.901 1.00 80.75 119 LYS A C 1
ATOM 908 O O . LYS A 1 119 ? 5.360 9.054 -9.933 1.00 80.75 119 LYS A O 1
ATOM 913 N N . LEU A 1 120 ? 4.901 9.256 -12.122 1.00 80.88 120 LEU A N 1
ATOM 914 C CA . LEU A 1 120 ? 5.004 7.829 -12.439 1.00 80.88 120 LEU A CA 1
ATOM 915 C C . LEU A 1 120 ? 6.448 7.334 -12.263 1.00 80.88 120 LEU A C 1
ATOM 917 O O . LEU A 1 120 ? 6.667 6.344 -11.570 1.00 80.88 120 LEU A O 1
ATOM 921 N N . LEU A 1 121 ? 7.448 8.053 -12.775 1.00 81.38 121 LEU A N 1
ATOM 922 C CA . LEU A 1 121 ? 8.858 7.681 -12.597 1.00 81.38 121 LEU A CA 1
ATOM 923 C C . LEU A 1 121 ? 9.267 7.633 -11.119 1.00 81.38 121 LEU A C 1
ATOM 925 O O . LEU A 1 121 ? 9.867 6.654 -10.674 1.00 81.38 121 LEU A O 1
ATOM 929 N N . ILE A 1 122 ? 8.878 8.642 -10.333 1.00 80.94 122 ILE A N 1
ATOM 930 C CA . ILE A 1 122 ? 9.128 8.645 -8.885 1.00 80.94 122 ILE A CA 1
ATOM 931 C C . ILE A 1 122 ? 8.378 7.486 -8.217 1.00 80.94 122 ILE A C 1
ATOM 933 O O . ILE A 1 122 ? 8.933 6.835 -7.334 1.00 80.94 122 ILE A O 1
ATOM 937 N N . SER A 1 123 ? 7.150 7.180 -8.652 1.00 79.31 123 SER A N 1
ATOM 938 C CA . SER A 1 123 ? 6.380 6.060 -8.104 1.00 79.31 123 SER A CA 1
ATOM 939 C C . SER A 1 123 ? 7.065 4.712 -8.322 1.00 79.31 123 SER A C 1
ATOM 941 O O . SER A 1 123 ? 7.048 3.889 -7.420 1.00 79.31 123 SER A O 1
ATOM 943 N N . VAL A 1 124 ? 7.747 4.495 -9.451 1.00 74.81 124 VAL A N 1
ATOM 944 C CA . VAL A 1 124 ? 8.516 3.261 -9.690 1.00 74.81 124 VAL A CA 1
ATOM 945 C C . VAL A 1 124 ? 9.666 3.146 -8.690 1.00 74.81 124 VAL A C 1
ATOM 947 O O . VAL A 1 124 ? 9.827 2.109 -8.051 1.00 74.81 124 VAL A O 1
ATOM 950 N N . 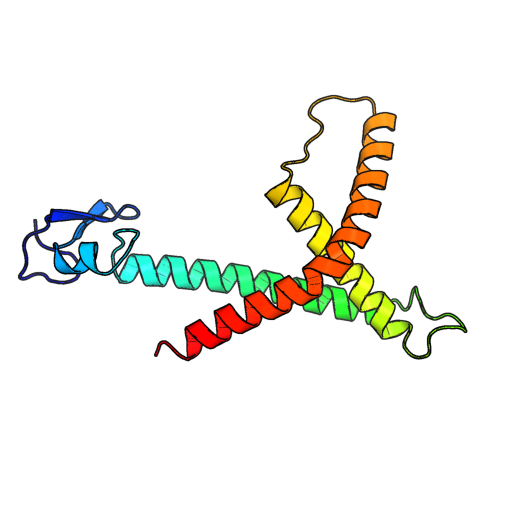ILE A 1 125 ? 10.445 4.221 -8.527 1.00 78.31 125 ILE A N 1
ATOM 951 C CA . ILE A 1 125 ? 11.625 4.240 -7.651 1.00 78.31 125 ILE A CA 1
ATOM 952 C C . ILE A 1 125 ? 11.198 4.055 -6.193 1.00 78.31 125 ILE A C 1
ATOM 954 O O . ILE A 1 125 ? 11.667 3.147 -5.513 1.00 78.31 125 ILE A O 1
ATOM 958 N N . VAL A 1 126 ? 10.262 4.878 -5.716 1.00 77.50 126 VAL A N 1
ATOM 959 C CA . VAL A 1 126 ? 9.738 4.803 -4.344 1.00 77.50 126 VAL A CA 1
ATOM 960 C C . VAL A 1 126 ? 9.025 3.473 -4.115 1.00 77.50 126 VAL A C 1
ATOM 962 O O . VAL A 1 126 ? 9.160 2.859 -3.060 1.00 77.50 126 VAL A O 1
ATOM 965 N N . GLY A 1 127 ? 8.298 2.991 -5.114 1.00 74.94 127 GLY A N 1
ATOM 966 C CA . GLY A 1 127 ? 7.616 1.709 -5.118 1.00 74.94 127 GLY A CA 1
ATOM 967 C C . GLY A 1 127 ? 8.538 0.518 -4.919 1.00 74.94 127 GLY A C 1
ATOM 968 O O . GLY A 1 127 ? 8.224 -0.377 -4.140 1.00 74.94 127 GLY A O 1
ATOM 969 N N . PHE A 1 128 ? 9.706 0.536 -5.564 1.00 73.44 128 PHE A N 1
ATOM 970 C CA . PHE A 1 128 ? 10.710 -0.520 -5.450 1.00 73.44 128 PHE A CA 1
ATOM 971 C C . PHE A 1 128 ? 11.197 -0.692 -4.003 1.00 73.44 128 PHE A C 1
ATOM 973 O O . PHE A 1 128 ? 11.364 -1.820 -3.540 1.00 73.44 128 PHE A O 1
ATOM 980 N N . PHE A 1 129 ? 11.363 0.419 -3.274 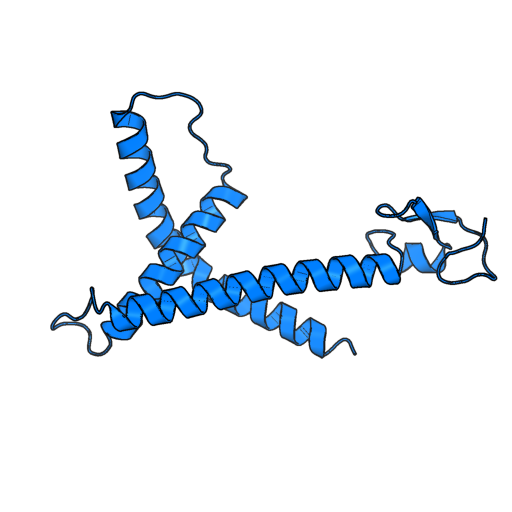1.00 72.31 129 PHE A N 1
ATOM 981 C CA . PHE A 1 129 ? 11.766 0.416 -1.863 1.00 72.31 129 PHE A CA 1
ATOM 982 C C . PHE A 1 129 ? 10.599 0.201 -0.895 1.00 72.31 129 PHE A C 1
ATOM 984 O O . PHE A 1 129 ? 10.767 -0.434 0.144 1.00 72.31 129 PHE A O 1
ATOM 991 N N . THR A 1 130 ? 9.411 0.717 -1.208 1.00 67.44 130 THR A N 1
ATOM 992 C CA . THR A 1 130 ? 8.250 0.644 -0.306 1.00 67.44 130 THR A CA 1
ATOM 993 C C . THR A 1 130 ? 7.488 -0.676 -0.413 1.00 67.44 130 THR A C 1
ATOM 995 O O . THR A 1 130 ? 6.923 -1.110 0.588 1.00 67.44 130 THR A O 1
ATOM 998 N N . ALA A 1 131 ? 7.507 -1.360 -1.562 1.00 66.56 131 ALA A N 1
ATOM 999 C CA . ALA A 1 131 ? 6.874 -2.668 -1.749 1.00 66.56 131 ALA A CA 1
ATOM 1000 C C . ALA A 1 131 ? 7.312 -3.735 -0.719 1.00 66.56 131 ALA A C 1
ATOM 1002 O O . ALA A 1 131 ? 6.429 -4.298 -0.065 1.00 66.56 131 ALA A O 1
ATOM 1003 N N . PRO A 1 132 ? 8.616 -4.000 -0.480 1.00 65.75 132 PRO A N 1
ATOM 1004 C CA . PRO A 1 132 ? 9.032 -5.034 0.467 1.00 65.75 132 PRO A CA 1
ATOM 1005 C C . PRO A 1 132 ? 8.662 -4.645 1.901 1.00 65.75 132 PRO A C 1
ATOM 1007 O O . PRO A 1 132 ? 8.195 -5.486 2.666 1.00 65.75 132 PRO A O 1
ATOM 1010 N N . PHE A 1 133 ? 8.767 -3.358 2.244 1.00 66.69 133 PHE A N 1
ATOM 1011 C CA . PHE A 1 133 ? 8.356 -2.843 3.548 1.00 66.69 133 PHE A CA 1
ATOM 1012 C C . PHE A 1 133 ? 6.842 -2.945 3.776 1.00 66.69 133 PHE A C 1
ATOM 1014 O O . PHE A 1 133 ? 6.427 -3.362 4.854 1.00 66.69 133 PHE A O 1
ATOM 1021 N N . MET A 1 134 ? 6.003 -2.620 2.787 1.00 64.50 134 MET A N 1
ATOM 1022 C CA . MET A 1 134 ? 4.542 -2.717 2.915 1.00 64.50 134 MET A CA 1
ATOM 1023 C C . MET A 1 134 ? 4.064 -4.164 3.047 1.00 64.50 134 MET A C 1
ATOM 1025 O O . MET A 1 134 ? 3.186 -4.441 3.866 1.00 64.50 134 MET A O 1
ATOM 1029 N N . ILE A 1 135 ? 4.639 -5.090 2.275 1.00 65.88 135 ILE A N 1
ATOM 1030 C CA . ILE A 1 135 ? 4.322 -6.522 2.370 1.00 65.88 135 ILE A CA 1
ATOM 1031 C C . ILE A 1 135 ? 4.691 -7.038 3.763 1.00 65.88 135 ILE A C 1
ATOM 1033 O O . ILE A 1 135 ? 3.864 -7.663 4.429 1.00 65.88 135 ILE A O 1
ATOM 1037 N N . LEU A 1 136 ? 5.899 -6.718 4.235 1.00 68.81 136 LEU A N 1
ATOM 1038 C CA . LEU A 1 136 ? 6.383 -7.145 5.543 1.00 68.81 136 LEU A CA 1
ATOM 1039 C C . LEU A 1 136 ? 5.544 -6.549 6.683 1.00 68.81 136 LEU A C 1
ATOM 1041 O O . LEU A 1 136 ? 5.151 -7.262 7.603 1.00 68.81 136 LEU A O 1
ATOM 1045 N N . TRP A 1 137 ? 5.199 -5.262 6.599 1.00 63.66 137 TRP A N 1
ATOM 1046 C CA . TRP A 1 137 ? 4.370 -4.586 7.598 1.00 63.66 137 TRP A CA 1
ATOM 1047 C C . TRP A 1 137 ? 2.955 -5.162 7.656 1.00 63.66 137 TRP A C 1
ATOM 1049 O O . TRP A 1 137 ? 2.429 -5.407 8.743 1.00 63.66 137 TRP A O 1
ATOM 1059 N N . ASN A 1 138 ? 2.341 -5.427 6.499 1.00 61.88 138 ASN A N 1
ATOM 1060 C CA . ASN A 1 138 ? 1.029 -6.063 6.438 1.00 61.88 138 ASN A CA 1
ATOM 1061 C C . ASN A 1 138 ? 1.067 -7.495 6.991 1.00 61.88 138 ASN A C 1
ATOM 1063 O O . ASN A 1 138 ? 0.164 -7.861 7.740 1.00 61.88 138 ASN A O 1
ATOM 1067 N N . LEU A 1 139 ? 2.120 -8.272 6.711 1.00 66.56 139 LEU A N 1
ATOM 1068 C CA . LEU A 1 139 ? 2.315 -9.609 7.282 1.00 66.56 139 LEU A CA 1
ATOM 1069 C C . LEU A 1 139 ? 2.480 -9.568 8.805 1.00 66.56 139 LEU A C 1
ATOM 1071 O O . LEU A 1 139 ? 1.783 -10.296 9.506 1.00 66.56 139 LEU A O 1
ATOM 1075 N N . ILE A 1 140 ? 3.327 -8.684 9.340 1.00 69.81 140 ILE A N 1
ATOM 1076 C CA . ILE A 1 140 ? 3.520 -8.518 10.792 1.00 69.81 140 ILE A CA 1
ATOM 1077 C C . ILE A 1 140 ? 2.216 -8.076 11.463 1.00 69.81 140 ILE A C 1
ATOM 1079 O O . ILE A 1 140 ? 1.844 -8.584 12.525 1.00 69.81 140 ILE A O 1
ATOM 1083 N N . LYS A 1 141 ? 1.477 -7.152 10.844 1.00 66.25 141 LYS A N 1
ATOM 1084 C CA . LYS A 1 141 ? 0.182 -6.695 11.357 1.00 66.25 141 LYS A CA 1
ATOM 1085 C C . LYS A 1 141 ? -0.850 -7.823 11.362 1.00 66.25 141 LYS A C 1
ATOM 1087 O O . LYS A 1 141 ? -1.649 -7.895 12.285 1.00 66.25 141 LYS A O 1
ATOM 1092 N N . LEU A 1 142 ? -0.806 -8.728 10.388 1.00 63.25 142 LEU A N 1
ATOM 1093 C CA . LEU A 1 142 ? -1.700 -9.883 10.306 1.00 63.25 142 LEU A CA 1
ATOM 1094 C C . LEU A 1 142 ? -1.308 -10.975 11.316 1.00 63.25 142 LEU A C 1
ATOM 1096 O O . LEU A 1 142 ? -2.163 -11.484 12.037 1.00 63.25 142 LEU A O 1
ATOM 1100 N N . ILE A 1 143 ? -0.012 -11.260 11.460 1.00 66.50 143 ILE A N 1
ATOM 1101 C CA . ILE A 1 143 ? 0.531 -12.215 12.438 1.00 66.50 143 ILE A CA 1
ATOM 1102 C C . ILE A 1 143 ? 0.270 -11.745 13.875 1.00 66.50 143 ILE A C 1
ATOM 1104 O O . ILE A 1 143 ? -0.239 -12.512 14.689 1.00 66.50 143 ILE A O 1
ATOM 1108 N N . SER A 1 144 ? 0.539 -10.475 14.192 1.00 61.91 144 SER A N 1
ATOM 1109 C CA . SER A 1 144 ? 0.237 -9.904 15.515 1.00 61.91 144 SER A CA 1
ATOM 1110 C C . SER A 1 144 ? -1.259 -9.923 15.830 1.00 61.91 144 SER A C 1
ATOM 1112 O O . SER A 1 144 ? -1.653 -10.075 16.982 1.00 61.91 144 SER A O 1
ATOM 1114 N N . PHE A 1 145 ? -2.112 -9.821 14.813 1.00 59.34 145 PHE A N 1
ATOM 1115 C CA . PHE A 1 145 ? -3.553 -9.907 14.977 1.00 59.34 145 PHE A CA 1
ATOM 1116 C C . PHE A 1 145 ? -4.034 -11.336 15.244 1.00 59.34 145 PHE A C 1
ATOM 1118 O O . PHE A 1 145 ? -4.963 -11.503 16.034 1.00 59.34 145 PHE A O 1
ATOM 1125 N N . MET A 1 146 ? -3.411 -12.340 14.616 1.00 58.31 146 MET A N 1
ATOM 1126 C CA . MET A 1 146 ? -3.695 -13.759 14.863 1.00 58.31 146 MET A CA 1
ATOM 1127 C C . MET A 1 146 ? -3.132 -14.252 16.202 1.00 58.31 146 MET A C 1
ATOM 1129 O O . MET A 1 146 ? -3.799 -15.035 16.869 1.00 58.31 146 MET A O 1
ATOM 1133 N N . MET A 1 147 ? -1.951 -13.778 16.618 1.00 53.25 147 MET A N 1
ATOM 1134 C CA . MET A 1 147 ? -1.351 -14.135 17.914 1.00 53.25 147 MET A CA 1
ATOM 1135 C C . MET A 1 147 ? -2.036 -13.473 19.113 1.00 53.25 147 MET A C 1
ATOM 1137 O O . MET A 1 147 ? -1.874 -13.943 20.230 1.00 53.25 147 MET A O 1
ATOM 1141 N N . ARG A 1 148 ? -2.808 -12.398 18.914 1.00 49.22 148 ARG A N 1
ATOM 1142 C CA . ARG A 1 148 ? -3.569 -11.729 19.983 1.00 49.22 148 ARG A CA 1
ATOM 1143 C C . ARG A 1 148 ? -4.969 -12.343 20.156 1.00 49.22 148 ARG A C 1
ATOM 1145 O O . ARG A 1 148 ? -5.953 -11.597 20.204 1.00 49.22 148 ARG A O 1
ATOM 1152 N N . ARG A 1 149 ? -5.034 -13.679 20.150 1.00 44.31 149 ARG A N 1
ATOM 1153 C CA . ARG A 1 149 ? -6.176 -14.485 20.605 1.00 44.31 149 ARG A CA 1
ATOM 1154 C C . ARG A 1 149 ? -5.997 -14.825 22.074 1.00 44.31 149 ARG A C 1
ATOM 1156 O O . ARG A 1 149 ? -4.860 -15.188 22.436 1.00 44.31 149 ARG A O 1
#

Solvent-accessible surface area (backbone atoms only — not comparable to full-atom values): 8069 Å² total; per-residue (Å²): 114,45,8,78,90,42,75,90,39,64,39,75,47,54,18,82,86,76,63,48,32,30,25,64,72,60,41,75,77,34,101,64,43,56,46,72,72,53,45,51,50,54,49,51,54,52,48,50,55,50,51,51,52,51,51,51,42,52,51,38,24,54,48,22,41,70,64,38,84,46,64,46,102,86,44,102,55,12,34,59,51,25,9,49,51,48,36,7,32,54,45,13,43,53,47,44,49,71,73,66,60,76,66,86,88,77,76,54,75,66,56,51,50,52,48,52,53,53,51,47,57,50,8,37,58,50,0,62,65,44,40,64,54,50,54,50,49,51,48,51,56,49,48,55,56,64,68,69,110

Mean predicted aligned error: 13.85 Å

Radius of gyration: 22.31 Å; Cα contacts (8 Å, |Δi|>4): 160; chains: 1; bounding box: 45×40×60 Å

Foldseek 3Di:
DAAPVGNPHRFDDAAPPPRGGHHPVQPVVDPHRHDPVRVVVVVVVVLVVLVVLVVVLVVLLVVQLVVLPQPDPPDPPSSNVSSLQSSQLVQLLVCCCVPVVDDDPDDDPVVVVVVVVVSSVSSSVNSNVVVVVSVVVSVVVVVVVVVVD

InterPro domains:
  IPR000315 B-box-type zinc finger [PS50119] (1-50)

Secondary structure (DSSP, 8-state):
-B-SS-TTSB--EE-TTT--EE-HHHHHT-SS---HHHHHHHHHHHHHHHHHHHHHHHHHHHHHHHH-TT--TT-TTHHHHHHHHHHHHHHHHHHIIIII-----S--HHHHHHHHHHHHHHHHHHHHHHHHHHHHHHHHHHHHHHH--

pLDDT: mean 70.1, std 7.79, range [44.31, 84.81]

Nearest PDB structures (foldseek):
  7tj6-assembly1_A  TM=3.336E-01  e=2.234E+00  Spirochaeta thermophila DSM 6578
  2wy2-assembly1_C  TM=2.721E-01  e=2.822E+00  Escherichia coli

Organism: NCBI:txid214856